Protein AF-A0A3D2NSF5-F1 (afdb_monomer)

pLDDT: mean 87.99, std 9.24, range [61.22, 97.94]

Secondary structure (DSSP, 8-state):
-HHHHHHHHHHHHHHGGGG---------PPPP---TT-HHHHHHHHHHIIIIITTT---TT--GGGGGGGT--TT-

Radius of gyration: 27.19 Å; Cα contacts (8 Å, |Δi|>4): 14; chains: 1; bounding box: 64×26×58 Å

Mean predicted aligned error: 10.8 Å

Sequence (76 aa):
MNAIKKLCMLVLLMAVPAWASASGAAVHLDKAPVNLQDQASLQRGAKLFTSRCLACHAAAYMRYNRLHDIGMSDEQ

Solvent-accessible surface area (backbone atoms only — not comparable to full-atom values): 5037 Å² total; per-residue (Å²): 115,68,66,59,54,52,51,55,50,50,56,56,62,70,49,53,69,80,70,66,72,81,84,74,62,96,60,89,72,80,78,76,93,78,61,96,78,44,36,71,59,51,48,53,48,52,54,47,37,63,75,64,43,48,85,80,45,83,62,88,86,66,54,78,78,59,44,45,81,48,72,48,61,96,93,110

Foldseek 3Di:
DVVVVVVVVVVVVVCVVVPDDDPPDPPDDDDDPDDPLPLVVVLVVVVCCVVPVVVPDDPPVDDPVCNVVSPDDPVD

Structure (mmCIF, N/CA/C/O backbone):
data_AF-A0A3D2NSF5-F1
#
_entry.id   AF-A0A3D2NSF5-F1
#
loop_
_atom_site.group_PDB
_atom_site.id
_atom_site.type_symbol
_atom_site.label_atom_id
_atom_site.label_alt_id
_atom_site.label_comp_id
_atom_site.label_asym_id
_atom_site.label_entity_id
_atom_site.label_seq_id
_atom_site.pdbx_PDB_ins_code
_atom_site.Cartn_x
_atom_site.Cartn_y
_atom_site.Cartn_z
_atom_site.occupancy
_atom_site.B_iso_or_equiv
_atom_site.auth_seq_id
_atom_site.auth_comp_id
_atom_site.auth_asym_id
_atom_site.auth_atom_id
_atom_site.pdbx_PDB_model_num
ATOM 1 N N . MET A 1 1 ? 46.897 6.077 -44.193 1.00 61.22 1 MET A N 1
ATOM 2 C CA . MET A 1 1 ? 46.411 4.738 -43.775 1.00 61.22 1 MET A CA 1
ATOM 3 C C . MET A 1 1 ? 45.870 4.698 -42.338 1.00 61.22 1 MET A C 1
ATOM 5 O O . MET A 1 1 ? 44.796 4.151 -42.134 1.00 61.22 1 MET A O 1
ATOM 9 N N . ASN A 1 2 ? 46.535 5.311 -41.348 1.00 75.88 2 ASN A N 1
ATOM 10 C CA . ASN A 1 2 ? 46.084 5.264 -39.942 1.00 75.88 2 ASN A CA 1
ATOM 11 C C . ASN A 1 2 ? 44.833 6.112 -39.644 1.00 75.88 2 ASN A C 1
ATOM 13 O O . ASN A 1 2 ? 44.009 5.701 -38.836 1.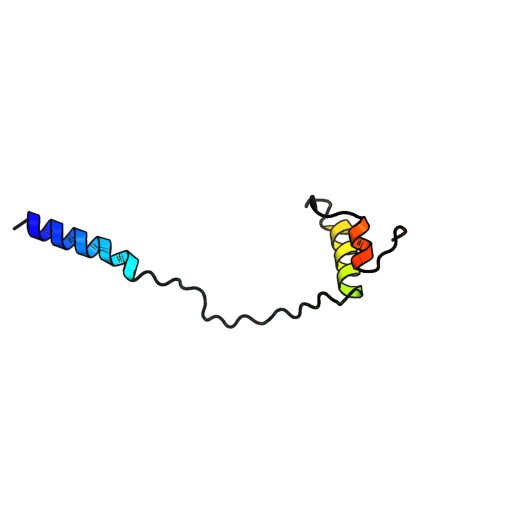00 75.88 2 ASN A O 1
ATOM 17 N N . ALA A 1 3 ? 44.656 7.258 -40.310 1.00 79.44 3 ALA A N 1
ATOM 18 C CA . ALA A 1 3 ? 43.479 8.117 -40.125 1.00 79.44 3 ALA A CA 1
ATOM 19 C C . ALA A 1 3 ? 42.175 7.456 -40.614 1.00 79.44 3 ALA A C 1
ATOM 21 O O . ALA A 1 3 ? 41.169 7.498 -39.917 1.00 79.44 3 ALA A O 1
ATOM 22 N N . ILE A 1 4 ? 42.221 6.762 -41.757 1.00 86.88 4 ILE A N 1
ATOM 23 C CA . ILE A 1 4 ? 41.074 6.017 -42.302 1.00 86.88 4 ILE A CA 1
ATOM 24 C C . ILE A 1 4 ? 40.697 4.856 -41.371 1.00 86.88 4 ILE A C 1
ATOM 26 O O . ILE A 1 4 ? 39.527 4.682 -41.062 1.00 86.88 4 ILE A O 1
ATOM 30 N N . LYS A 1 5 ? 41.683 4.125 -40.828 1.00 82.38 5 LYS A N 1
ATOM 31 C CA . LYS A 1 5 ? 41.437 3.066 -39.831 1.00 82.38 5 LYS A CA 1
ATOM 32 C C . LYS A 1 5 ? 40.769 3.605 -38.559 1.00 82.38 5 LYS A C 1
ATOM 34 O O . LYS A 1 5 ? 39.846 2.976 -38.055 1.00 82.38 5 LYS A O 1
ATOM 39 N N . LYS A 1 6 ? 41.198 4.776 -38.070 1.00 83.88 6 LYS A N 1
ATOM 40 C CA . LYS A 1 6 ? 40.580 5.452 -36.913 1.00 83.88 6 LYS A CA 1
ATOM 41 C C . LYS A 1 6 ? 39.142 5.886 -37.204 1.00 83.88 6 LYS A C 1
ATOM 43 O O . LYS A 1 6 ? 38.281 5.701 -36.354 1.00 83.88 6 LYS A O 1
ATOM 48 N N . LEU A 1 7 ? 38.878 6.403 -38.406 1.00 88.19 7 LEU A N 1
ATOM 49 C CA . LEU A 1 7 ? 37.534 6.798 -38.830 1.00 88.19 7 LEU A CA 1
ATOM 50 C C . LEU A 1 7 ? 36.597 5.585 -38.945 1.00 88.19 7 LEU A C 1
ATOM 52 O O . LEU A 1 7 ? 35.494 5.618 -38.413 1.00 88.19 7 LEU A O 1
ATOM 56 N N . CYS A 1 8 ? 37.055 4.486 -39.552 1.00 87.06 8 CYS A N 1
ATOM 57 C CA . CYS A 1 8 ? 36.293 3.237 -39.613 1.00 87.06 8 CYS A CA 1
ATOM 58 C C . CYS A 1 8 ? 36.007 2.665 -38.214 1.00 87.06 8 CYS A C 1
ATOM 60 O O . CYS A 1 8 ? 34.902 2.197 -37.961 1.00 87.06 8 CYS A O 1
ATOM 62 N N . MET A 1 9 ? 36.975 2.736 -37.293 1.00 87.56 9 MET A N 1
ATOM 63 C CA . MET A 1 9 ? 36.804 2.269 -35.913 1.00 87.56 9 MET A CA 1
ATOM 64 C C . MET A 1 9 ? 35.800 3.135 -35.129 1.00 87.56 9 MET A C 1
ATOM 66 O O . MET A 1 9 ? 34.993 2.595 -34.379 1.00 87.56 9 MET A O 1
ATOM 70 N N . LEU A 1 10 ? 35.801 4.457 -35.339 1.00 88.88 10 LEU A N 1
ATOM 71 C CA . LEU A 1 10 ? 34.831 5.377 -34.735 1.00 88.88 10 LEU A CA 1
ATOM 72 C C . LEU A 1 10 ? 33.400 5.080 -35.212 1.00 88.88 10 LEU A C 1
ATOM 74 O O . LEU A 1 10 ? 32.486 4.987 -34.397 1.00 88.88 10 LEU A O 1
ATOM 78 N N . VAL A 1 11 ? 33.220 4.888 -36.522 1.00 87.75 11 VAL A N 1
ATOM 79 C CA . VAL A 1 11 ? 31.915 4.559 -37.120 1.00 87.75 11 VAL A CA 1
ATOM 80 C C . VAL A 1 11 ? 31.399 3.217 -36.599 1.00 87.75 11 VAL A C 1
ATOM 82 O O . VAL A 1 11 ? 30.227 3.108 -36.247 1.00 87.75 11 VAL A O 1
ATOM 85 N N . LEU A 1 12 ? 32.276 2.215 -36.478 1.00 86.31 12 LEU A N 1
ATOM 86 C CA . LEU A 1 12 ? 31.920 0.913 -35.914 1.00 86.31 12 LEU A CA 1
ATOM 87 C C . LEU A 1 12 ? 31.466 1.031 -34.451 1.00 86.31 12 LEU A C 1
ATOM 89 O O . LEU A 1 12 ? 30.473 0.422 -34.067 1.00 86.31 12 LEU A O 1
ATOM 93 N N . LEU A 1 13 ? 32.158 1.842 -33.645 1.00 85.94 13 LEU A N 1
ATOM 94 C CA . LEU A 1 13 ? 31.831 2.033 -32.232 1.00 85.94 13 LEU A CA 1
ATOM 95 C C . LEU A 1 13 ? 30.496 2.771 -32.039 1.00 85.94 13 LEU A C 1
ATOM 97 O O . LEU A 1 13 ? 29.735 2.445 -31.132 1.00 85.94 13 LEU A O 1
ATOM 101 N N . MET A 1 14 ? 30.183 3.725 -32.920 1.00 86.69 14 MET A N 1
ATOM 102 C CA . MET A 1 14 ? 28.907 4.448 -32.902 1.00 86.69 14 MET A CA 1
ATOM 103 C C . MET A 1 14 ? 27.714 3.612 -33.381 1.00 86.69 14 MET A C 1
ATOM 105 O O . MET A 1 14 ? 26.578 3.968 -33.083 1.00 86.69 14 MET A O 1
ATOM 109 N N . ALA A 1 15 ? 27.948 2.499 -34.081 1.00 84.25 15 ALA A N 1
ATOM 110 C CA . ALA A 1 15 ? 26.891 1.592 -34.527 1.00 84.25 15 ALA A CA 1
ATOM 111 C C . ALA A 1 15 ? 26.459 0.571 -33.453 1.00 84.25 15 ALA A C 1
ATOM 113 O O . ALA A 1 15 ? 25.373 0.008 -33.552 1.00 84.25 15 ALA A O 1
ATOM 114 N N . VAL A 1 16 ? 27.262 0.354 -32.402 1.00 80.44 16 VAL A N 1
ATOM 115 C CA . VAL A 1 16 ? 26.985 -0.620 -31.322 1.00 80.44 16 VAL A CA 1
ATOM 116 C C . VAL A 1 16 ? 25.642 -0.387 -30.599 1.00 80.44 16 VAL A C 1
ATOM 118 O O . VAL A 1 16 ? 24.924 -1.364 -30.374 1.00 80.44 16 VAL A O 1
ATOM 121 N N . PRO A 1 17 ? 25.228 0.854 -30.264 1.00 81.56 17 PRO A N 1
ATOM 122 C CA . PRO A 1 17 ? 23.953 1.096 -29.585 1.00 81.56 17 PRO A CA 1
ATOM 123 C C . PRO A 1 17 ? 22.728 0.739 -30.436 1.00 81.56 17 PRO A C 1
ATOM 125 O O . PRO A 1 17 ? 21.668 0.476 -29.881 1.00 81.56 17 PRO A O 1
ATOM 128 N N . ALA A 1 18 ? 22.858 0.690 -31.769 1.00 79.56 18 ALA A N 1
ATOM 129 C CA . ALA A 1 18 ? 21.756 0.336 -32.666 1.00 79.56 18 ALA A CA 1
ATOM 130 C C . ALA A 1 18 ? 21.338 -1.143 -32.551 1.00 79.56 18 ALA A C 1
ATOM 132 O O . ALA A 1 18 ? 20.265 -1.515 -33.019 1.00 79.56 18 ALA A O 1
ATOM 133 N N . TRP A 1 19 ? 22.168 -1.986 -31.925 1.00 74.88 19 TRP A N 1
ATOM 134 C CA . TRP A 1 19 ? 21.863 -3.391 -31.631 1.00 74.88 19 TRP A CA 1
ATOM 135 C C . TRP A 1 19 ? 21.475 -3.638 -30.169 1.00 74.88 19 TRP A C 1
ATOM 137 O O . TRP A 1 19 ? 21.225 -4.782 -29.785 1.00 74.88 19 TRP A O 1
ATOM 147 N N . ALA A 1 20 ? 21.389 -2.590 -29.346 1.00 76.06 20 ALA A N 1
ATOM 148 C CA . ALA A 1 20 ? 20.852 -2.709 -28.000 1.00 76.06 20 ALA A CA 1
ATOM 149 C C . ALA A 1 20 ? 19.341 -2.979 -28.081 1.00 76.06 20 ALA A C 1
ATOM 151 O O . ALA A 1 20 ? 18.534 -2.073 -28.276 1.00 76.06 20 ALA A O 1
ATOM 152 N N . SER A 1 21 ? 18.952 -4.246 -27.943 1.00 73.81 21 SER A N 1
ATOM 153 C CA . SER A 1 21 ? 17.555 -4.619 -27.734 1.00 73.81 21 SER A CA 1
ATOM 154 C C . SER A 1 21 ? 17.228 -4.527 -26.244 1.00 73.81 21 SER A C 1
ATOM 156 O O . SER A 1 21 ? 17.967 -5.030 -25.397 1.00 73.81 21 SER A O 1
ATO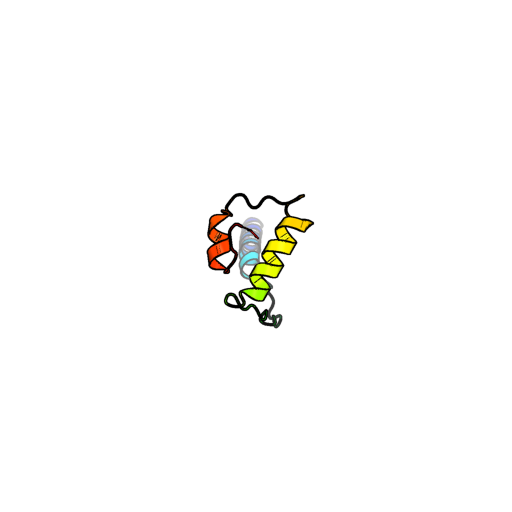M 158 N N . ALA A 1 22 ? 16.119 -3.872 -25.904 1.00 72.81 22 ALA A N 1
ATOM 159 C CA . ALA A 1 22 ? 15.568 -3.973 -24.562 1.00 72.81 22 ALA A CA 1
ATOM 160 C C . ALA A 1 22 ? 15.040 -5.403 -24.387 1.00 72.81 22 ALA A C 1
ATOM 162 O O . ALA A 1 22 ? 14.041 -5.772 -25.002 1.00 72.81 22 ALA A O 1
ATOM 163 N N . SER A 1 23 ? 15.687 -6.212 -23.546 1.00 69.88 23 SER A N 1
ATOM 164 C CA . SER A 1 23 ? 15.231 -7.559 -23.168 1.00 69.88 23 SER A CA 1
ATOM 165 C C . SER A 1 23 ? 14.034 -7.513 -22.207 1.00 69.88 23 SER A C 1
ATOM 167 O O . SER A 1 23 ? 13.960 -8.269 -21.238 1.00 69.88 23 SER A O 1
ATOM 169 N N . GLY A 1 24 ? 13.086 -6.607 -22.468 1.00 65.06 24 GLY A N 1
ATOM 170 C CA . GLY A 1 24 ? 11.802 -6.524 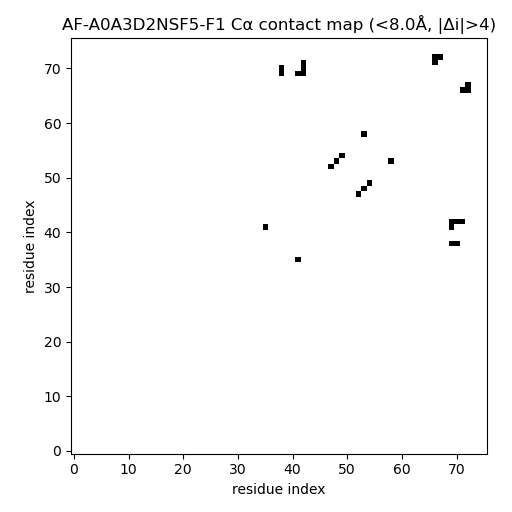-21.790 1.00 65.06 24 GLY A CA 1
ATOM 171 C C . GLY A 1 24 ? 10.981 -7.756 -22.130 1.00 65.06 24 GLY A C 1
ATOM 172 O O . GLY A 1 24 ? 10.197 -7.744 -23.068 1.00 65.06 24 GLY A O 1
ATOM 173 N N . ALA A 1 25 ? 11.274 -8.829 -21.404 1.00 62.62 25 ALA A N 1
ATOM 174 C CA . ALA A 1 25 ? 10.514 -10.046 -21.222 1.00 62.62 25 ALA A CA 1
ATOM 175 C C . ALA A 1 25 ? 9.323 -10.239 -22.181 1.00 62.62 25 ALA A C 1
ATOM 177 O O . ALA A 1 25 ? 8.218 -9.775 -21.919 1.00 62.62 25 ALA A O 1
ATOM 178 N N . ALA A 1 26 ? 9.500 -11.117 -23.169 1.00 66.12 26 ALA A N 1
ATOM 179 C CA . ALA A 1 26 ? 8.411 -11.966 -23.659 1.00 66.12 26 ALA A CA 1
ATOM 180 C C . ALA A 1 26 ? 8.038 -13.038 -22.604 1.00 66.12 26 ALA A C 1
ATOM 182 O O . ALA A 1 26 ? 7.794 -14.196 -22.933 1.00 66.12 26 ALA A O 1
ATOM 183 N N . VAL A 1 27 ? 8.074 -12.683 -21.315 1.00 74.38 27 VAL A N 1
ATOM 184 C CA . VAL A 1 27 ? 7.640 -13.556 -20.226 1.00 74.38 27 VAL A CA 1
ATOM 185 C C . VAL A 1 27 ? 6.136 -13.396 -20.145 1.00 74.38 27 VAL A C 1
ATOM 187 O O . VAL A 1 27 ? 5.630 -12.279 -20.050 1.00 74.38 27 VAL A O 1
ATOM 190 N N . HIS A 1 28 ? 5.425 -14.516 -20.211 1.00 81.44 28 HIS A N 1
ATOM 191 C CA . HIS A 1 28 ? 3.997 -14.519 -19.959 1.00 81.44 28 HIS A CA 1
ATOM 192 C C . HIS A 1 28 ? 3.762 -14.046 -18.522 1.00 81.44 28 HIS A C 1
ATOM 194 O O . HIS A 1 28 ? 4.142 -14.728 -17.572 1.00 81.44 28 HIS A O 1
ATOM 200 N N . LEU A 1 29 ? 3.212 -12.842 -18.376 1.00 84.38 29 LEU A N 1
ATOM 201 C CA . LEU A 1 29 ? 2.796 -12.310 -17.089 1.00 84.38 29 LEU A CA 1
ATOM 202 C C . LEU A 1 29 ? 1.323 -12.640 -16.904 1.00 84.38 29 LEU A C 1
ATOM 204 O O . LEU A 1 29 ? 0.480 -12.188 -17.683 1.00 84.38 29 LEU A O 1
ATOM 208 N N . ASP A 1 30 ? 1.021 -13.397 -15.856 1.00 87.06 30 ASP A N 1
ATOM 209 C CA . ASP A 1 30 ? -0.359 -13.629 -15.468 1.00 87.06 30 ASP A CA 1
ATOM 210 C C . ASP A 1 30 ? -1.010 -12.310 -15.062 1.00 87.06 30 ASP A C 1
ATOM 212 O O . ASP A 1 30 ? -0.432 -11.468 -14.362 1.00 87.06 30 ASP A O 1
ATOM 216 N N . LYS A 1 31 ? -2.257 -12.126 -15.492 1.00 87.75 31 LYS A N 1
ATOM 217 C CA . LYS A 1 31 ? -3.031 -10.974 -15.058 1.00 87.75 31 LYS A CA 1
ATOM 218 C C . LYS A 1 31 ? -3.390 -11.157 -13.588 1.00 87.75 31 LYS A C 1
ATOM 220 O O . LYS A 1 31 ? -4.102 -12.094 -13.232 1.00 87.75 31 LYS A O 1
ATOM 225 N N . ALA A 1 32 ? -2.944 -10.228 -12.747 1.00 87.62 32 ALA A N 1
ATOM 226 C CA . ALA A 1 32 ? -3.349 -10.211 -1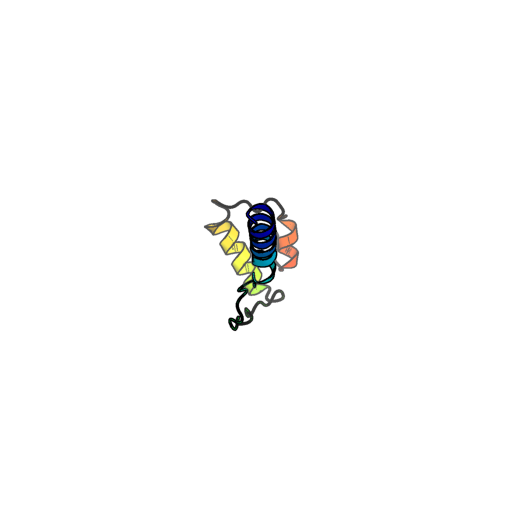1.350 1.00 87.62 32 ALA A CA 1
ATOM 227 C C . ALA A 1 32 ? -4.889 -10.109 -11.255 1.00 87.62 32 ALA A C 1
ATOM 229 O O . ALA A 1 32 ? -5.477 -9.235 -11.908 1.00 87.62 32 ALA A O 1
ATOM 230 N N . PRO A 1 33 ? -5.556 -10.961 -10.455 1.00 89.06 33 PRO A N 1
ATOM 231 C CA . PRO A 1 33 ? -7.012 -10.978 -10.316 1.00 89.06 33 PRO A CA 1
ATOM 232 C C . PRO A 1 33 ? -7.489 -9.840 -9.396 1.00 89.06 33 PRO A C 1
ATOM 234 O O . PRO A 1 33 ? -8.083 -10.065 -8.345 1.00 89.06 33 PRO A O 1
ATOM 23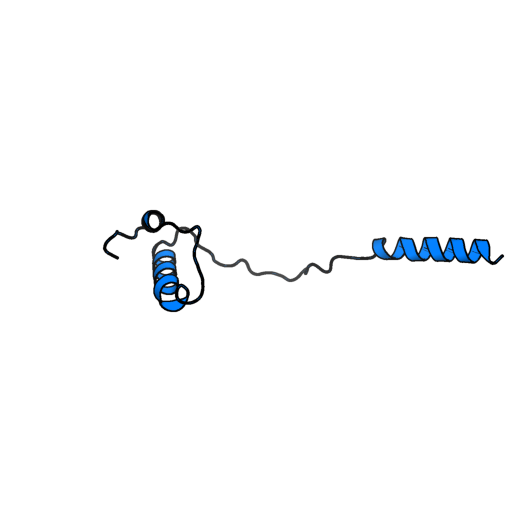7 N N . VAL A 1 34 ? -7.179 -8.594 -9.759 1.00 91.12 34 VAL A N 1
ATOM 238 C CA . VAL A 1 34 ? -7.518 -7.409 -8.966 1.00 91.12 34 VAL A CA 1
ATOM 239 C C . VAL A 1 34 ? -8.957 -6.998 -9.254 1.00 91.12 34 VAL A C 1
ATOM 241 O O . VAL A 1 34 ? -9.298 -6.658 -10.385 1.00 91.12 34 VAL A O 1
ATOM 244 N N . ASN A 1 35 ? -9.781 -6.981 -8.210 1.00 93.00 35 ASN A N 1
ATOM 245 C CA . ASN A 1 35 ? -11.125 -6.422 -8.244 1.00 93.00 35 ASN A CA 1
ATOM 246 C C . ASN A 1 35 ? -11.173 -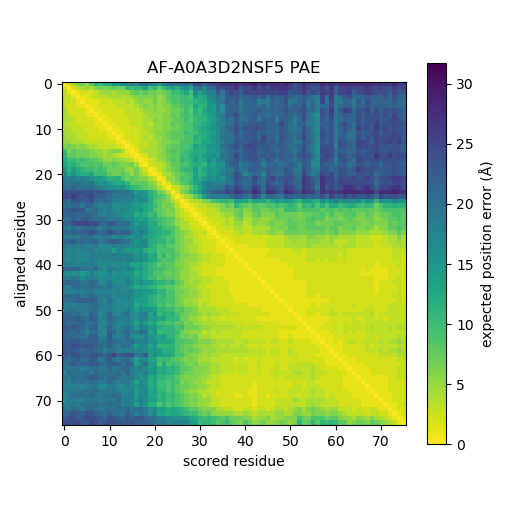5.175 -7.351 1.00 93.00 35 ASN A C 1
ATOM 248 O O . ASN A 1 35 ? -11.150 -5.283 -6.127 1.00 93.00 35 ASN A O 1
ATOM 252 N N . LEU A 1 36 ? -11.242 -3.992 -7.966 1.00 91.81 36 LEU A N 1
ATOM 253 C CA . LEU A 1 36 ? -11.304 -2.711 -7.248 1.00 91.81 36 LEU A CA 1
ATOM 254 C C . LEU A 1 36 ? -12.711 -2.395 -6.719 1.00 91.81 36 LEU A C 1
ATOM 256 O O . LEU A 1 36 ? -12.904 -1.386 -6.052 1.00 91.81 36 LEU A O 1
ATOM 260 N N . GLN A 1 37 ? -13.695 -3.234 -7.030 1.00 94.31 37 GLN A N 1
ATOM 261 C CA . GLN A 1 37 ? -15.077 -3.109 -6.582 1.00 94.31 37 GLN A CA 1
ATOM 262 C C . GLN A 1 37 ? -15.379 -4.059 -5.412 1.00 94.31 37 GLN A C 1
ATOM 264 O O . GLN A 1 37 ? -16.453 -3.981 -4.821 1.00 94.31 37 GLN A O 1
ATOM 269 N N . ASP A 1 38 ? -14.439 -4.937 -5.040 1.00 95.88 38 ASP A N 1
ATOM 270 C CA . ASP A 1 38 ? -14.558 -5.790 -3.856 1.00 95.88 38 ASP A CA 1
ATOM 271 C C . ASP A 1 38 ? -14.307 -4.969 -2.583 1.00 95.88 38 ASP A C 1
ATOM 273 O O . ASP A 1 38 ? -13.198 -4.920 -2.041 1.00 95.88 38 ASP A O 1
ATOM 277 N N . GLN A 1 39 ? -15.364 -4.318 -2.098 1.00 95.38 39 GLN A N 1
ATOM 278 C CA . GLN A 1 39 ? -15.319 -3.506 -0.882 1.00 95.38 39 GLN A CA 1
ATOM 279 C C . GLN A 1 39 ? -14.838 -4.306 0.331 1.00 95.38 39 GLN A C 1
ATOM 281 O O . GLN A 1 39 ? -14.041 -3.800 1.116 1.00 95.38 39 GLN A O 1
ATOM 286 N N . ALA A 1 40 ? -15.245 -5.571 0.474 1.00 95.06 40 ALA A N 1
ATOM 287 C CA . ALA A 1 40 ? -14.834 -6.392 1.608 1.00 95.06 40 ALA A CA 1
ATOM 288 C C . ALA A 1 40 ? -13.313 -6.624 1.610 1.00 95.06 40 ALA A C 1
ATOM 290 O O . ALA A 1 40 ? -12.674 -6.579 2.664 1.00 95.06 40 ALA A O 1
ATOM 291 N N . SER A 1 41 ? -12.717 -6.852 0.438 1.00 96.12 41 SER A N 1
ATOM 292 C CA . SER A 1 41 ? -11.263 -6.946 0.282 1.00 96.12 41 SER A CA 1
ATOM 293 C C . SER A 1 41 ? -10.563 -5.624 0.586 1.00 96.12 41 SER A C 1
ATOM 295 O O . SER A 1 41 ? -9.609 -5.603 1.367 1.00 96.12 41 SER A O 1
ATOM 297 N N . LEU A 1 42 ? -11.079 -4.511 0.059 1.00 95.69 42 LEU A N 1
ATOM 298 C CA . LEU A 1 42 ? -10.522 -3.180 0.307 1.00 95.69 42 LEU A CA 1
ATOM 299 C C . LEU A 1 42 ? -10.555 -2.800 1.794 1.00 95.69 42 LEU A C 1
ATOM 301 O O . LEU A 1 42 ? -9.549 -2.332 2.325 1.00 95.69 42 LEU A O 1
ATOM 305 N N . GLN A 1 43 ? -11.655 -3.079 2.496 1.00 96.06 43 GLN A N 1
ATOM 306 C CA . GLN A 1 43 ? -11.783 -2.842 3.937 1.00 96.06 43 GLN A CA 1
ATOM 307 C C . GLN A 1 43 ? -10.796 -3.686 4.755 1.00 96.06 43 GLN A C 1
ATOM 309 O O . GLN A 1 43 ? -10.171 -3.183 5.692 1.00 96.06 43 GLN A O 1
ATOM 314 N N . ARG A 1 44 ? -10.605 -4.967 4.400 1.00 95.81 44 ARG A N 1
ATOM 315 C CA . ARG A 1 44 ? -9.573 -5.811 5.031 1.00 95.81 44 ARG A CA 1
ATOM 316 C C . ARG A 1 44 ? -8.173 -5.241 4.798 1.00 95.81 44 ARG A C 1
ATOM 318 O O . ARG A 1 44 ? -7.376 -5.201 5.734 1.00 95.81 44 ARG A O 1
ATOM 325 N N . GLY A 1 45 ? -7.891 -4.773 3.582 1.00 94.88 45 GLY A N 1
ATOM 326 C CA . GLY A 1 45 ? -6.628 -4.126 3.228 1.00 94.88 45 GLY A CA 1
ATOM 327 C C . GLY A 1 45 ? -6.369 -2.853 4.035 1.00 94.88 45 GLY A C 1
ATOM 328 O O . GLY A 1 45 ? -5.283 -2.701 4.591 1.00 94.88 45 GLY A O 1
ATOM 329 N N . ALA A 1 46 ? -7.373 -1.984 4.177 1.00 95.75 46 ALA A N 1
ATOM 330 C CA . ALA A 1 46 ? -7.280 -0.766 4.981 1.00 95.75 46 ALA A CA 1
ATOM 331 C C . ALA A 1 46 ? -6.950 -1.078 6.452 1.00 95.75 46 ALA A C 1
ATOM 333 O O . ALA A 1 46 ? -6.002 -0.515 7.000 1.00 95.75 46 ALA A O 1
ATOM 334 N N . LYS A 1 47 ? -7.651 -2.048 7.060 1.00 94.81 47 LYS A N 1
ATOM 335 C CA . LYS A 1 47 ? -7.375 -2.511 8.435 1.00 94.81 47 LYS A CA 1
ATOM 336 C C . LYS A 1 47 ? -5.974 -3.102 8.589 1.00 94.81 47 LYS A C 1
ATOM 338 O O . LYS A 1 47 ? -5.304 -2.882 9.598 1.00 94.81 47 LYS A O 1
ATOM 343 N N . LEU A 1 48 ? -5.507 -3.867 7.603 1.00 96.12 48 LEU A N 1
ATOM 344 C CA . LEU A 1 48 ? -4.161 -4.439 7.628 1.00 96.12 48 LEU A CA 1
ATOM 345 C C . LEU A 1 48 ? -3.092 -3.344 7.541 1.00 96.12 48 LEU A C 1
ATOM 347 O O . LEU A 1 48 ? -2.107 -3.379 8.278 1.00 96.12 48 LEU A O 1
ATOM 351 N N . PHE A 1 49 ? -3.303 -2.360 6.666 1.00 96.19 49 PHE A N 1
ATOM 352 C CA . PHE A 1 49 ? -2.376 -1.254 6.487 1.00 96.19 49 PHE A CA 1
ATOM 353 C C . PHE A 1 49 ? -2.225 -0.445 7.777 1.00 96.19 49 PHE A C 1
ATOM 355 O O . PHE A 1 49 ? -1.100 -0.221 8.218 1.00 96.19 49 PHE A O 1
ATOM 362 N N . THR A 1 50 ? -3.329 -0.066 8.426 1.00 93.81 50 THR A N 1
ATOM 363 C CA . THR A 1 50 ? -3.283 0.708 9.677 1.00 93.81 50 THR A CA 1
ATOM 364 C C . THR A 1 50 ? -2.681 -0.083 10.837 1.00 93.81 50 THR A C 1
ATOM 366 O O . THR A 1 50 ? -1.908 0.473 11.611 1.00 93.81 50 THR A O 1
ATOM 369 N N . SER A 1 51 ? -2.970 -1.385 10.935 1.00 95.06 51 SER A N 1
ATOM 370 C CA . SER A 1 51 ? -2.480 -2.229 12.035 1.00 95.06 51 SER A CA 1
ATOM 371 C C . SER A 1 51 ? -1.038 -2.722 11.881 1.00 95.06 51 SER A C 1
ATOM 373 O O . SER A 1 51 ? -0.415 -3.067 12.883 1.00 95.06 51 SER A O 1
ATOM 375 N N . ARG A 1 52 ? -0.494 -2.796 10.657 1.00 96.75 52 ARG A N 1
ATOM 376 C CA . ARG A 1 52 ? 0.837 -3.391 10.412 1.00 96.75 52 ARG A CA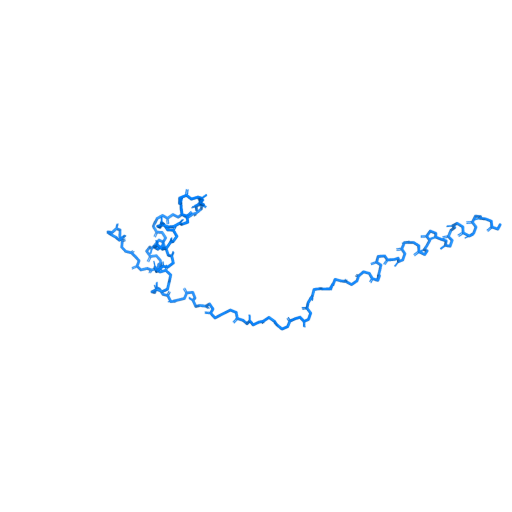 1
ATOM 377 C C . ARG A 1 52 ? 1.800 -2.496 9.652 1.00 96.75 52 ARG A C 1
ATOM 379 O O . ARG A 1 52 ? 2.988 -2.498 9.948 1.00 96.75 52 ARG A O 1
ATOM 386 N N . CYS A 1 53 ? 1.317 -1.766 8.655 1.00 97.81 53 CYS A N 1
ATOM 387 C CA . CYS A 1 53 ? 2.180 -1.033 7.731 1.00 97.81 53 CYS A CA 1
ATOM 388 C C . CYS A 1 53 ? 2.408 0.407 8.189 1.00 97.81 53 CYS A C 1
ATOM 390 O O . CYS A 1 53 ? 3.515 0.922 8.053 1.00 97.81 53 CYS A O 1
ATOM 392 N N . LEU A 1 54 ? 1.386 1.039 8.769 1.00 96.06 54 LEU A N 1
ATOM 393 C CA . LEU A 1 54 ? 1.401 2.450 9.151 1.00 96.06 54 LEU A CA 1
ATOM 394 C C . LEU A 1 54 ? 2.430 2.774 10.245 1.00 96.06 54 LEU A C 1
ATOM 396 O O . LEU A 1 54 ? 2.873 3.913 10.349 1.00 96.06 54 LEU A O 1
ATOM 400 N N . ALA A 1 55 ? 2.864 1.773 11.014 1.00 94.56 55 ALA A N 1
ATOM 401 C CA . ALA A 1 55 ? 3.932 1.931 11.998 1.00 94.56 55 ALA A CA 1
ATOM 402 C C . ALA A 1 55 ? 5.292 2.291 11.364 1.00 94.56 55 ALA A C 1
ATOM 404 O O . ALA A 1 55 ? 6.138 2.880 12.033 1.00 94.56 55 ALA A O 1
ATOM 405 N N . CYS A 1 56 ? 5.507 1.950 10.086 1.00 97.94 56 CYS A N 1
ATOM 406 C CA . CYS A 1 56 ? 6.767 2.208 9.378 1.00 97.94 56 CYS A CA 1
ATOM 407 C C . CYS A 1 56 ? 6.587 2.992 8.067 1.00 97.94 56 CYS A C 1
ATOM 409 O O . CYS A 1 56 ? 7.505 3.688 7.642 1.00 97.94 56 CYS A O 1
ATOM 411 N N . HIS A 1 57 ? 5.424 2.896 7.417 1.00 97.81 57 HIS A N 1
ATOM 412 C CA . HIS A 1 57 ? 5.147 3.512 6.122 1.00 97.81 57 HIS A CA 1
ATOM 413 C C . HIS A 1 57 ? 4.074 4.594 6.227 1.00 97.81 57 HIS A C 1
ATOM 415 O O . HIS A 1 57 ? 2.948 4.337 6.648 1.00 97.81 57 HIS A O 1
ATOM 421 N N . ALA A 1 58 ? 4.399 5.800 5.762 1.00 95.62 58 ALA A N 1
ATOM 422 C CA . ALA A 1 58 ? 3.442 6.896 5.697 1.00 95.62 58 ALA A CA 1
ATOM 423 C C . ALA A 1 58 ? 2.503 6.764 4.487 1.00 95.62 58 ALA A C 1
ATOM 425 O O . ALA A 1 58 ? 2.933 6.471 3.373 1.00 95.62 58 ALA A O 1
ATOM 426 N N . ALA A 1 59 ? 1.228 7.094 4.690 1.00 95.50 59 ALA A N 1
ATOM 427 C CA . ALA A 1 59 ? 0.240 7.277 3.626 1.00 95.50 59 ALA A CA 1
ATOM 428 C C . ALA A 1 59 ? -0.095 8.769 3.459 1.00 95.50 59 ALA A C 1
ATOM 430 O O . ALA A 1 59 ? -1.239 9.184 3.619 1.00 95.50 59 ALA A O 1
ATOM 431 N N . ALA A 1 60 ? 0.915 9.595 3.161 1.00 95.62 60 ALA A N 1
ATOM 432 C CA . ALA A 1 60 ? 0.827 11.063 3.226 1.00 95.62 60 ALA A CA 1
ATOM 433 C C . ALA A 1 60 ? -0.296 11.692 2.368 1.00 95.62 60 ALA A C 1
ATOM 435 O O . ALA A 1 60 ? -0.821 12.761 2.696 1.00 95.62 60 ALA A O 1
ATOM 436 N N . TYR A 1 61 ? -0.690 11.025 1.282 1.00 96.06 61 TYR A N 1
ATOM 437 C CA . TYR A 1 61 ? -1.742 11.487 0.368 1.00 96.06 61 TYR A CA 1
ATOM 438 C C . TYR A 1 61 ? -3.114 10.855 0.630 1.00 96.06 61 TYR A C 1
ATOM 440 O O . TYR A 1 61 ? -4.096 11.252 0.007 1.00 96.06 61 TYR A O 1
ATOM 448 N N . MET A 1 62 ? -3.207 9.903 1.561 1.00 94.00 62 MET A N 1
ATOM 449 C CA . MET A 1 62 ? -4.479 9.306 1.958 1.00 94.00 62 MET A CA 1
ATOM 450 C C . MET A 1 62 ? -5.207 10.253 2.928 1.00 94.00 62 MET A C 1
ATOM 452 O O . MET A 1 62 ? -4.583 10.978 3.710 1.00 94.00 62 MET A O 1
ATOM 456 N N . ARG A 1 63 ? -6.535 10.322 2.827 1.00 93.25 63 ARG A N 1
ATOM 457 C CA . ARG A 1 63 ? -7.406 11.140 3.684 1.00 93.25 63 ARG A CA 1
ATOM 458 C C . ARG A 1 63 ? -8.477 10.239 4.280 1.00 93.25 63 ARG A C 1
ATOM 460 O O . ARG A 1 63 ? -9.095 9.499 3.523 1.00 93.25 63 ARG A O 1
ATOM 467 N N . TYR A 1 64 ? -8.726 10.344 5.585 1.00 91.75 64 TYR A N 1
ATOM 468 C CA . TYR A 1 64 ? -9.662 9.466 6.300 1.00 91.75 64 TYR A CA 1
ATOM 469 C C . TYR A 1 64 ? -11.053 9.403 5.656 1.00 91.75 64 TYR A C 1
ATOM 471 O O . TYR A 1 64 ? -11.571 8.312 5.465 1.00 91.75 64 TYR A O 1
ATOM 479 N N . ASN A 1 65 ? -11.584 10.526 5.164 1.00 93.56 65 ASN A N 1
ATOM 480 C CA . ASN A 1 65 ? -12.892 10.567 4.497 1.00 93.56 65 ASN A CA 1
ATOM 481 C C . ASN A 1 65 ? -12.979 9.675 3.241 1.00 93.56 65 ASN A C 1
ATOM 483 O O . ASN A 1 65 ? -14.071 9.347 2.797 1.00 93.56 65 ASN A O 1
ATOM 487 N N . ARG A 1 66 ? -11.848 9.279 2.640 1.00 94.00 66 ARG A N 1
ATOM 488 C CA . ARG A 1 66 ? -11.823 8.356 1.490 1.00 94.00 66 ARG A CA 1
ATOM 489 C C . ARG A 1 66 ? -12.071 6.904 1.888 1.00 94.00 66 ARG A C 1
ATOM 491 O O . ARG A 1 66 ? -12.303 6.073 1.021 1.00 94.00 66 ARG A O 1
ATOM 498 N N . LEU A 1 67 ? -12.055 6.580 3.181 1.00 94.31 67 LEU A N 1
ATOM 499 C CA . LEU A 1 67 ? -12.466 5.261 3.663 1.00 94.31 67 LEU A CA 1
ATOM 500 C C . LEU A 1 67 ? -13.979 5.035 3.471 1.00 94.31 67 LEU A C 1
ATOM 502 O O . LEU A 1 67 ? -14.408 3.895 3.296 1.00 94.31 67 LEU A O 1
ATOM 506 N N . HIS A 1 68 ? -14.783 6.099 3.380 1.00 95.56 68 HIS A N 1
ATOM 507 C CA . HIS A 1 68 ? -16.199 5.982 3.015 1.00 95.56 68 HIS A CA 1
ATOM 508 C C . HIS A 1 68 ? -16.409 5.477 1.586 1.00 95.56 68 HIS A C 1
ATOM 510 O O . HIS A 1 68 ? -17.381 4.768 1.331 1.00 95.56 68 HIS A O 1
ATOM 516 N N . ASP A 1 69 ? -15.481 5.763 0.666 1.00 94.50 69 ASP A N 1
ATOM 517 C CA . ASP A 1 69 ? -15.562 5.308 -0.730 1.00 94.50 69 ASP A CA 1
ATOM 518 C C . ASP A 1 69 ? -15.551 3.768 -0.820 1.00 94.50 69 ASP A C 1
ATOM 520 O O . ASP A 1 69 ? -16.085 3.177 -1.760 1.00 94.50 69 ASP A O 1
ATOM 524 N N . ILE A 1 70 ? -14.975 3.108 0.192 1.00 94.94 70 ILE A N 1
ATOM 525 C CA . ILE A 1 70 ? -14.944 1.648 0.338 1.00 94.94 70 ILE A CA 1
ATOM 526 C C . ILE A 1 70 ? -15.962 1.132 1.367 1.00 94.94 70 ILE A C 1
ATOM 528 O O . ILE A 1 70 ? -15.883 -0.022 1.785 1.00 94.94 70 ILE A O 1
ATOM 532 N N . GLY A 1 71 ? -16.924 1.965 1.771 1.00 93.94 71 GLY A N 1
ATOM 533 C CA . GLY A 1 71 ? -18.038 1.598 2.644 1.00 93.94 71 GLY A CA 1
ATOM 534 C C . GLY A 1 71 ? -17.701 1.507 4.133 1.00 93.94 71 GLY A C 1
ATOM 535 O O . GLY A 1 71 ? -18.417 0.812 4.851 1.00 93.94 71 GLY A O 1
ATOM 536 N N . MET A 1 72 ? -16.621 2.150 4.598 1.00 94.44 72 MET A N 1
ATOM 537 C CA . MET A 1 72 ? -16.331 2.244 6.035 1.00 94.44 72 MET A CA 1
ATOM 538 C C . MET A 1 72 ? -17.068 3.423 6.677 1.00 94.44 72 MET A C 1
ATOM 540 O O . MET A 1 72 ? -17.223 4.472 6.046 1.00 94.44 72 MET A O 1
ATOM 544 N N . SER A 1 73 ? -17.512 3.256 7.923 1.00 93.19 73 SER 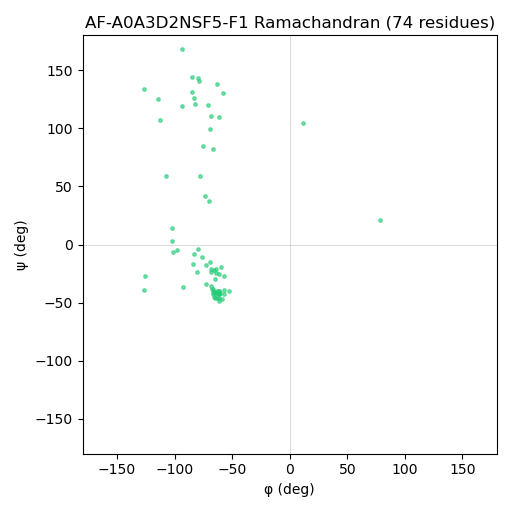A N 1
ATOM 545 C CA . SER A 1 73 ? -18.056 4.347 8.743 1.00 93.19 73 SER A CA 1
ATOM 546 C C . SER A 1 73 ? -16.974 4.980 9.624 1.00 93.19 73 SER A C 1
ATOM 548 O O . SER A 1 73 ? -15.877 4.435 9.742 1.00 93.19 73 SER A O 1
ATOM 550 N N . ASP A 1 74 ? -17.274 6.130 10.231 1.00 88.19 74 ASP A N 1
ATOM 551 C CA . ASP A 1 74 ? -16.329 6.849 11.102 1.00 88.19 74 ASP A CA 1
ATOM 552 C C . ASP A 1 74 ? -16.032 6.098 12.410 1.00 88.19 74 ASP A C 1
ATOM 554 O O . ASP A 1 74 ? -15.018 6.337 13.062 1.00 88.19 74 ASP A O 1
ATOM 558 N N . GLU A 1 75 ? -16.918 5.185 12.808 1.00 83.44 75 GLU A N 1
ATOM 559 C CA . GLU A 1 75 ? -16.799 4.387 14.029 1.00 83.44 75 GLU A CA 1
ATOM 560 C C . GLU A 1 75 ? -15.917 3.137 13.866 1.00 83.44 75 GLU A C 1
ATOM 562 O O . GLU A 1 75 ? -15.655 2.447 14.855 1.00 83.44 75 GLU A O 1
ATOM 567 N N . GLN A 1 7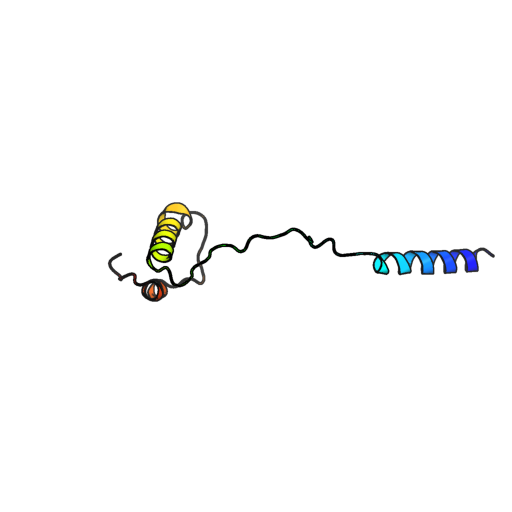6 ? -15.498 2.814 12.636 1.00 71.00 76 GLN A N 1
ATOM 568 C CA . GLN A 1 76 ? -14.685 1.636 12.299 1.00 71.00 76 GLN A CA 1
ATOM 569 C C . GLN A 1 76 ? -13.191 1.942 12.214 1.00 71.00 76 GLN A C 1
ATOM 571 O O . GLN A 1 76 ? -12.418 1.033 12.602 1.00 71.00 76 GLN A O 1
#